Protein AF-X8CMR3-F1 (afdb_monomer)

Radius of gyration: 22.61 Å; Cα contacts (8 Å, |Δi|>4): 128; chains: 1; bounding box: 48×38×59 Å

Mean predicted aligned error: 8.3 Å

pLDDT: mean 88.35, std 11.18, range [37.59, 97.94]

InterPro domains:
  IPR003587 Hint domain N-terminal [SM00306] (1-81)
  IPR006141 Intein N-terminal splicing region [PS50817] (39-61)
  IPR006141 Intein N-terminal splicing region [TIGR01445] (15-61)
  IPR036844 Hint domain superfamily [SSF51294] (4-107)

Nearest PDB structures (foldseek):
  4qfq-assembly1_A  TM=8.799E-01  e=6.010E-05  Nostoc punctiforme PCC 73102
  3ifj-assembly1_A  TM=9.288E-01  e=1.529E-03  Mycobacterium tuberculosis
  2imz-assembly1_B  TM=9.450E-01  e=1.962E-03  Mycobacterium tuberculosis
  4kl6-assembly2_C  TM=5.821E-01  e=1.626E-05  Nostoc punctiforme PCC 73102
  5ol5-assembly4_D  TM=4.435E-01  e=8.208E-04  Synechocystis sp. PCC 6803 substr. Kazusa

Secondary structure (DSSP, 8-state):
--HHHHHHH----EEEEE-TT--EEEEE--------S---EEEE-TTS-EEEE-TT-EEEETTEEEEGGG--TT--B---S-PPPPSS-----HHHHHHHHHHHHH-B--TTS--B---S-HHHHHHS-SPP----

Foldseek 3Di:
DDLVVCVVVVDWDWDWDQDPVRDTDTDTRDDRDDPDDADWDWDADPVRDIDIDHQQDWFQFPVGTDGNVPDDPVGDTDDDPDDDDDPDDDDDDPLVVLVVVQCVPAWDDDPPDDTDGDDPDVVNVVSNVDDDDDDD

Sequence (136 aa):
MTFGELMRTGERPLVWSLDEQLRMVARPMTNVFPSGRKEVFRLRLASGREAEATGNHPFMTINGWTPLEQLKVGDRLAVPRRVPEPVDTQRVADSEVILLAHMISDGSCVKDKPVGYASADEVYLAEVGISPRTSA

Structure (mmCIF, N/CA/C/O backbone):
data_AF-X8CMR3-F1
#
_entry.id   AF-X8CMR3-F1
#
loop_
_atom_site.group_PDB
_atom_site.id
_atom_site.type_symbol
_atom_site.label_atom_id
_atom_site.label_alt_id
_atom_site.label_comp_id
_atom_site.label_asym_id
_atom_site.label_entity_id
_atom_site.label_seq_id
_atom_site.pdbx_PDB_ins_code
_atom_site.Cartn_x
_atom_site.Cartn_y
_atom_site.Cartn_z
_atom_site.occupancy
_atom_site.B_iso_or_equiv
_atom_site.auth_seq_id
_atom_site.auth_comp_id
_atom_site.auth_asym_id
_atom_site.auth_atom_id
_atom_site.pdbx_PDB_model_num
ATOM 1 N N . MET A 1 1 ? 12.366 -1.797 -0.115 1.00 77.31 1 MET A N 1
ATOM 2 C CA . MET A 1 1 ? 12.166 -0.667 0.805 1.00 77.31 1 MET A CA 1
ATOM 3 C C . MET A 1 1 ? 11.175 -1.060 1.889 1.00 77.31 1 MET A C 1
ATOM 5 O O . MET A 1 1 ? 9.983 -1.152 1.628 1.00 77.31 1 MET A O 1
ATOM 9 N N . THR A 1 2 ? 11.672 -1.349 3.087 1.00 90.56 2 THR A N 1
ATOM 10 C CA . THR A 1 2 ? 10.876 -1.617 4.296 1.00 90.56 2 THR A CA 1
ATOM 11 C C . THR A 1 2 ? 10.952 -0.433 5.263 1.00 90.56 2 THR A C 1
ATOM 13 O O . THR A 1 2 ? 11.859 0.393 5.163 1.00 90.56 2 THR A O 1
ATOM 16 N N . PHE A 1 3 ? 10.061 -0.364 6.260 1.00 90.25 3 PHE A N 1
ATOM 17 C CA . PHE A 1 3 ? 10.207 0.612 7.351 1.00 90.25 3 PHE A CA 1
ATOM 18 C C . PHE A 1 3 ? 11.557 0.480 8.074 1.00 90.25 3 PHE A C 1
ATOM 20 O O . PHE A 1 3 ? 12.151 1.489 8.445 1.00 90.25 3 PHE A O 1
ATOM 27 N N . GLY A 1 4 ? 12.072 -0.746 8.234 1.00 91.44 4 GLY A N 1
ATOM 28 C CA . GLY A 1 4 ? 13.392 -0.997 8.823 1.00 91.44 4 GLY A CA 1
ATOM 29 C C . GLY A 1 4 ? 14.531 -0.375 8.015 1.00 91.44 4 GLY A C 1
ATOM 30 O O . GLY A 1 4 ? 15.425 0.251 8.580 1.00 91.44 4 GLY A O 1
ATOM 31 N N . GLU A 1 5 ? 14.468 -0.488 6.688 1.00 93.88 5 GLU A N 1
ATOM 32 C CA . GLU A 1 5 ? 15.430 0.153 5.787 1.00 93.88 5 GLU A CA 1
ATOM 33 C C . GLU A 1 5 ? 15.343 1.679 5.874 1.00 93.88 5 GLU A C 1
ATOM 35 O O . GLU A 1 5 ? 16.372 2.318 6.061 1.00 93.88 5 GLU A O 1
ATOM 40 N N . LEU A 1 6 ? 14.134 2.250 5.849 1.00 94.88 6 LEU A N 1
ATOM 41 C CA . LEU A 1 6 ? 13.907 3.698 5.949 1.00 94.88 6 LEU A CA 1
ATOM 42 C C . LEU A 1 6 ? 14.422 4.305 7.265 1.00 94.88 6 LEU A C 1
ATOM 44 O O . LEU A 1 6 ? 14.954 5.416 7.276 1.00 94.88 6 LEU A O 1
ATOM 48 N N . MET A 1 7 ? 14.289 3.583 8.382 1.00 93.38 7 MET A N 1
ATOM 49 C CA . MET A 1 7 ? 14.868 4.002 9.665 1.00 93.38 7 MET A CA 1
ATOM 50 C C . MET A 1 7 ? 16.398 3.968 9.638 1.00 93.38 7 MET A C 1
ATOM 52 O O . MET A 1 7 ? 17.034 4.851 10.206 1.00 93.38 7 MET A O 1
ATOM 56 N N . ARG A 1 8 ? 16.987 2.965 8.976 1.00 94.62 8 ARG A N 1
ATOM 57 C CA . ARG A 1 8 ? 18.443 2.794 8.891 1.00 94.62 8 ARG A CA 1
ATOM 58 C C . ARG A 1 8 ? 19.096 3.806 7.951 1.00 94.62 8 ARG A C 1
ATOM 60 O O . ARG A 1 8 ? 20.179 4.288 8.259 1.00 94.62 8 ARG A O 1
ATOM 67 N N . THR A 1 9 ? 18.485 4.089 6.801 1.00 95.19 9 THR A N 1
ATOM 68 C CA . THR A 1 9 ? 19.056 5.000 5.795 1.00 95.19 9 THR A CA 1
ATOM 69 C C . THR A 1 9 ? 18.693 6.456 6.047 1.00 95.19 9 THR A C 1
ATOM 71 O O . THR A 1 9 ? 19.391 7.347 5.576 1.00 95.19 9 THR A O 1
ATOM 74 N N . GLY A 1 10 ? 17.609 6.715 6.784 1.00 92.75 10 GLY A N 1
ATOM 75 C CA . GLY A 1 10 ? 17.090 8.067 6.967 1.00 92.75 10 GLY A CA 1
ATOM 76 C C . GLY A 1 10 ? 16.356 8.610 5.739 1.00 92.75 10 GLY A C 1
ATOM 77 O O . GLY A 1 10 ? 15.941 9.766 5.753 1.00 92.75 10 GLY A O 1
ATOM 78 N N . GLU A 1 11 ? 16.149 7.795 4.702 1.00 93.62 11 GLU A N 1
ATOM 79 C CA . GLU A 1 11 ? 15.415 8.197 3.504 1.00 93.62 11 GLU A CA 1
ATOM 80 C C . GLU A 1 11 ? 13.979 8.632 3.831 1.00 93.62 11 GLU A C 1
ATOM 82 O O . GLU A 1 11 ? 13.326 8.130 4.757 1.00 93.62 11 GLU A O 1
ATOM 87 N N . ARG A 1 12 ? 13.489 9.606 3.062 1.00 93.06 12 ARG A N 1
ATOM 88 C CA . ARG A 1 12 ? 12.153 10.201 3.191 1.00 93.06 12 ARG A CA 1
ATOM 89 C C . ARG A 1 12 ? 11.475 10.284 1.815 1.00 93.06 12 ARG A C 1
ATOM 91 O O . ARG A 1 12 ? 11.300 11.385 1.297 1.00 93.06 12 ARG A O 1
ATOM 98 N N . PRO A 1 13 ? 11.142 9.142 1.183 1.00 93.56 13 PRO A N 1
ATOM 99 C CA . PRO A 1 13 ? 10.481 9.130 -0.118 1.00 93.56 13 PRO A CA 1
ATOM 100 C C . PRO A 1 13 ? 9.134 9.858 -0.116 1.00 93.56 13 PRO A C 1
ATOM 102 O O . PRO A 1 13 ? 8.482 10.035 0.920 1.00 93.56 13 PRO A O 1
ATOM 105 N N . LEU A 1 14 ? 8.693 10.216 -1.322 1.00 94.00 14 LEU A N 1
ATOM 106 C CA . LEU A 1 14 ? 7.302 10.558 -1.573 1.00 94.00 14 LEU A CA 1
ATOM 107 C C . LEU A 1 14 ? 6.433 9.306 -1.432 1.00 94.00 14 LEU A C 1
ATOM 109 O O . LEU A 1 14 ? 6.767 8.235 -1.939 1.00 94.00 14 LEU A O 1
ATOM 113 N N . VAL A 1 15 ? 5.296 9.460 -0.767 1.00 93.44 15 VAL A N 1
ATOM 114 C CA . VAL A 1 15 ? 4.259 8.436 -0.650 1.00 93.44 15 VAL A CA 1
ATOM 115 C C . VAL A 1 15 ? 2.943 8.979 -1.181 1.00 93.44 15 VAL A C 1
ATOM 117 O O . VAL A 1 15 ? 2.656 10.174 -1.077 1.00 93.44 15 VAL A O 1
ATOM 120 N N . TRP A 1 16 ? 2.123 8.094 -1.737 1.00 94.56 16 TRP A N 1
ATOM 121 C CA . TRP A 1 16 ? 0.749 8.439 -2.073 1.00 94.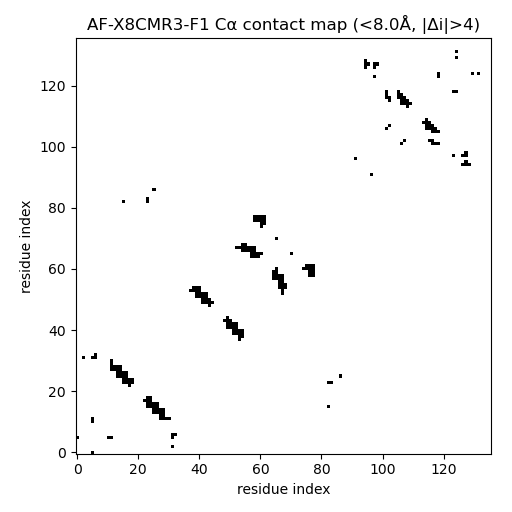56 16 TRP A CA 1
ATOM 122 C C . TRP A 1 16 ? -0.105 8.504 -0.809 1.00 94.56 16 TRP A C 1
ATOM 124 O O . TRP A 1 16 ? -0.144 7.555 -0.028 1.00 94.56 16 TRP A O 1
ATOM 134 N N . SER A 1 17 ? -0.799 9.624 -0.633 1.00 93.50 17 SER A N 1
ATOM 135 C CA . SER A 1 17 ? -1.737 9.888 0.456 1.00 93.50 17 SER A CA 1
ATOM 136 C C . SER A 1 17 ? -3.091 10.336 -0.101 1.00 93.50 17 SER A C 1
ATOM 138 O O . SER A 1 17 ? -3.221 10.597 -1.298 1.00 93.50 17 SER A O 1
ATOM 140 N N . LEU A 1 18 ? -4.093 10.439 0.768 1.00 92.38 18 LEU A N 1
ATOM 141 C CA . LEU A 1 18 ? -5.389 11.039 0.463 1.00 92.38 18 LEU A CA 1
ATOM 142 C C . LEU A 1 18 ? -5.471 12.429 1.101 1.00 92.38 18 LEU A C 1
ATOM 144 O O . LEU A 1 18 ? -5.123 12.591 2.271 1.00 92.38 18 LEU A O 1
ATOM 148 N N . ASP A 1 19 ? -5.916 13.427 0.337 1.00 92.56 19 ASP A N 1
ATOM 149 C CA . ASP A 1 19 ? -6.296 14.727 0.896 1.00 92.56 19 ASP A CA 1
ATOM 150 C C . ASP A 1 19 ? -7.704 14.696 1.523 1.00 92.56 19 ASP A C 1
ATOM 152 O O . ASP A 1 19 ? -8.389 13.670 1.527 1.00 92.56 19 ASP A O 1
ATOM 156 N N . GLU A 1 20 ? -8.151 15.830 2.065 1.00 91.06 20 GLU A N 1
ATOM 157 C CA . GLU A 1 20 ? -9.466 15.974 2.711 1.00 91.06 20 GLU A CA 1
ATOM 158 C C . GLU A 1 20 ? -10.645 15.716 1.758 1.00 91.06 20 GLU A C 1
ATOM 160 O O . GLU A 1 20 ? -11.747 15.400 2.202 1.00 91.06 20 GLU A O 1
ATOM 165 N N . GLN A 1 21 ? -10.420 15.820 0.447 1.00 91.75 21 GLN A N 1
ATOM 166 C CA . GLN A 1 21 ? -11.400 15.535 -0.599 1.00 91.75 21 GLN A CA 1
ATOM 167 C C . GLN A 1 21 ? -11.245 14.112 -1.164 1.00 91.75 21 GLN A C 1
ATOM 169 O O . GLN A 1 21 ? -11.839 13.790 -2.193 1.00 91.75 21 GLN A O 1
ATOM 174 N N . LEU A 1 22 ? -10.464 13.252 -0.497 1.00 89.88 22 LEU A N 1
ATOM 175 C CA . LEU A 1 22 ? -10.170 11.868 -0.884 1.00 89.88 22 LEU A CA 1
ATOM 176 C C . LEU A 1 22 ? -9.473 11.740 -2.248 1.00 89.88 22 LEU A C 1
ATOM 178 O O . LEU A 1 22 ? -9.607 10.723 -2.935 1.00 89.88 22 LEU A O 1
ATOM 182 N N . ARG A 1 23 ? -8.704 12.755 -2.651 1.00 91.25 23 ARG A N 1
ATOM 183 C CA . ARG A 1 23 ? -7.885 12.721 -3.868 1.00 91.25 23 ARG A CA 1
ATOM 184 C C . ARG A 1 23 ? -6.496 12.183 -3.551 1.00 91.25 23 ARG A C 1
ATOM 186 O O . ARG A 1 23 ? -5.903 12.526 -2.531 1.00 91.25 23 ARG A O 1
ATOM 193 N N . MET A 1 24 ? -5.965 11.365 -4.458 1.00 93.38 24 MET A N 1
ATOM 194 C CA . MET A 1 24 ? -4.597 10.853 -4.370 1.00 93.38 24 MET A CA 1
ATOM 195 C C . MET A 1 24 ? -3.600 11.992 -4.588 1.00 93.38 24 MET A C 1
ATOM 197 O O . MET A 1 24 ? -3.605 12.625 -5.642 1.00 93.38 24 MET A O 1
ATOM 201 N N . VAL A 1 25 ? -2.734 12.232 -3.607 1.00 94.38 25 VAL A N 1
ATOM 202 C CA . VAL A 1 25 ? -1.696 13.268 -3.647 1.00 94.38 25 VAL A CA 1
ATOM 203 C C . VAL A 1 25 ? -0.369 12.704 -3.157 1.00 94.38 25 VAL A C 1
ATOM 205 O O . VAL A 1 25 ? -0.327 11.954 -2.181 1.00 94.38 25 VAL A O 1
ATOM 208 N N . ALA A 1 26 ? 0.727 13.059 -3.820 1.00 95.25 26 ALA A N 1
ATOM 209 C CA . ALA A 1 26 ? 2.056 12.693 -3.355 1.00 95.25 26 ALA A CA 1
ATOM 210 C C . ALA A 1 26 ? 2.473 13.622 -2.210 1.00 95.25 26 ALA A C 1
ATOM 212 O O . ALA A 1 26 ? 2.340 14.845 -2.302 1.00 95.25 26 ALA A O 1
ATOM 213 N N . ARG A 1 27 ? 2.971 13.050 -1.113 1.00 94.94 27 ARG A N 1
ATOM 214 C CA . ARG A 1 27 ? 3.469 13.801 0.044 1.00 94.94 27 ARG A CA 1
ATOM 215 C C . ARG A 1 27 ? 4.809 13.234 0.504 1.00 94.94 27 ARG A C 1
ATOM 217 O O . ARG A 1 27 ? 4.973 12.015 0.488 1.00 94.94 27 ARG A O 1
ATOM 224 N N . PRO A 1 28 ? 5.759 14.081 0.933 1.00 93.75 28 PRO A N 1
ATOM 225 C CA . PRO A 1 28 ? 6.986 13.594 1.541 1.00 93.75 28 PRO A CA 1
ATOM 226 C C . PRO A 1 28 ? 6.658 12.909 2.863 1.00 93.75 28 PRO A C 1
ATOM 228 O O . PRO A 1 28 ? 5.906 13.436 3.687 1.00 93.75 28 PRO A O 1
ATOM 231 N N . MET A 1 29 ? 7.236 11.733 3.074 1.00 94.44 29 MET A N 1
ATOM 232 C CA . MET A 1 29 ? 7.191 11.089 4.375 1.00 94.44 29 MET A CA 1
ATOM 233 C C . MET A 1 29 ? 7.952 11.951 5.386 1.00 94.44 29 MET A C 1
ATOM 235 O O . MET A 1 29 ? 9.116 12.281 5.180 1.00 94.44 29 MET A O 1
ATOM 239 N N . THR A 1 30 ? 7.306 12.324 6.487 1.00 94.12 30 THR A N 1
ATOM 240 C CA . THR A 1 30 ? 7.897 13.245 7.469 1.00 94.12 30 THR A CA 1
ATOM 241 C C . THR A 1 30 ? 8.740 12.517 8.508 1.00 94.12 30 THR A C 1
ATOM 243 O O . THR A 1 30 ? 9.821 12.982 8.868 1.00 94.12 30 THR A O 1
ATOM 246 N N . ASN A 1 31 ? 8.278 11.359 8.982 1.00 92.00 31 ASN A N 1
ATOM 247 C CA . ASN A 1 31 ? 8.952 10.622 10.041 1.00 92.00 31 ASN A CA 1
ATOM 248 C C . ASN A 1 31 ? 8.778 9.106 9.905 1.00 92.00 31 ASN A C 1
ATOM 250 O O . ASN A 1 31 ? 7.750 8.633 9.425 1.00 92.00 31 ASN A O 1
ATOM 254 N N . VAL A 1 32 ? 9.773 8.358 10.384 1.00 93.00 32 VAL A N 1
ATOM 255 C CA . VAL A 1 32 ? 9.722 6.898 10.536 1.00 93.00 32 VAL A CA 1
ATOM 256 C C . VAL A 1 32 ? 10.351 6.549 11.868 1.00 93.00 32 VAL A C 1
ATOM 258 O O . VAL A 1 32 ? 11.486 6.935 12.137 1.00 93.00 32 VAL A O 1
ATOM 261 N N . PHE A 1 33 ? 9.609 5.836 12.704 1.00 92.88 33 PHE A N 1
ATOM 262 C CA . PHE A 1 33 ? 10.020 5.537 14.066 1.00 92.88 33 PHE A CA 1
ATOM 263 C C . PHE A 1 33 ? 9.493 4.170 14.505 1.00 92.88 33 PHE A C 1
ATOM 265 O O . PHE A 1 33 ? 8.430 3.735 14.048 1.00 92.88 33 PHE A O 1
ATOM 272 N N . PRO A 1 34 ? 10.209 3.481 15.407 1.00 91.25 34 PRO A N 1
ATOM 273 C CA . PRO A 1 34 ? 9.730 2.232 15.967 1.00 91.25 34 PRO A CA 1
ATOM 274 C C . PRO A 1 34 ? 8.539 2.495 16.890 1.00 91.25 34 PRO A C 1
ATOM 276 O O . PRO A 1 34 ? 8.529 3.444 17.670 1.00 91.25 34 PRO A O 1
ATOM 279 N N . SER A 1 35 ? 7.548 1.607 16.847 1.00 89.81 35 SER A N 1
ATOM 280 C CA . SER A 1 35 ? 6.398 1.644 17.758 1.00 89.81 35 SER A CA 1
ATOM 281 C C . SER A 1 35 ? 6.499 0.620 18.899 1.00 89.81 35 SER A C 1
ATOM 283 O O . SER A 1 35 ? 5.562 0.500 19.690 1.00 89.81 35 SER A O 1
ATOM 285 N N . GLY A 1 36 ? 7.635 -0.083 19.002 1.00 91.69 36 GLY A N 1
ATOM 286 C CA . GLY A 1 36 ? 7.889 -1.155 19.967 1.00 91.69 36 GLY A CA 1
ATOM 287 C C . GLY A 1 36 ? 7.360 -2.520 19.512 1.00 91.69 36 GLY A C 1
ATOM 288 O O . GLY A 1 36 ? 6.937 -2.695 18.371 1.00 91.69 36 GLY A O 1
ATOM 289 N N . ARG A 1 37 ? 7.389 -3.505 20.417 1.00 93.88 37 ARG A N 1
ATOM 290 C CA . ARG A 1 37 ? 6.772 -4.820 20.196 1.00 93.88 37 ARG A CA 1
ATOM 291 C C . ARG A 1 37 ? 5.304 -4.747 20.607 1.00 93.88 37 ARG A C 1
ATOM 293 O O . ARG A 1 37 ? 5.009 -4.440 21.758 1.00 93.88 37 ARG A O 1
ATOM 300 N N . LYS A 1 38 ? 4.400 -5.025 19.671 1.00 94.06 38 LYS A N 1
ATOM 301 C CA . LYS A 1 38 ? 2.947 -4.981 19.868 1.00 94.06 38 LYS A CA 1
ATOM 302 C C . LYS A 1 38 ? 2.299 -6.198 19.225 1.00 94.06 38 LYS A C 1
ATOM 304 O O . LYS A 1 38 ? 2.882 -6.800 18.325 1.00 94.06 38 LYS A O 1
ATOM 309 N N . GLU A 1 39 ? 1.111 -6.551 19.698 1.00 96.25 39 GLU A N 1
ATOM 310 C CA . GLU A 1 39 ? 0.261 -7.514 19.004 1.00 96.25 39 GLU A CA 1
ATOM 311 C C . GLU A 1 39 ? -0.158 -6.941 17.646 1.00 96.25 39 GLU A C 1
ATOM 313 O O . GLU A 1 39 ? -0.510 -5.761 17.535 1.00 96.25 39 GLU A O 1
ATOM 318 N N . VAL A 1 40 ? -0.071 -7.774 16.613 1.00 97.06 40 VAL A N 1
ATOM 319 C CA . VAL A 1 40 ? -0.420 -7.424 15.239 1.00 97.06 40 VAL A CA 1
ATOM 320 C C . VAL A 1 40 ? -1.472 -8.388 14.727 1.00 97.06 40 VAL A C 1
ATOM 322 O O . VAL A 1 40 ? -1.429 -9.586 15.001 1.00 97.06 40 VAL A O 1
ATOM 325 N N . PHE A 1 41 ? -2.406 -7.850 13.959 1.00 97.00 41 PHE A N 1
ATOM 326 C CA . PHE A 1 41 ? -3.487 -8.592 13.341 1.00 97.00 41 PHE A CA 1
ATOM 327 C C . PHE A 1 41 ? -3.310 -8.547 11.832 1.00 97.00 41 PHE A C 1
ATOM 329 O O . PHE A 1 41 ? -2.925 -7.518 11.268 1.00 97.00 41 PHE A O 1
ATOM 336 N N . ARG A 1 42 ? -3.619 -9.664 11.174 1.00 97.31 42 ARG A N 1
ATOM 337 C CA . ARG A 1 42 ? -3.670 -9.736 9.718 1.00 97.31 42 ARG A CA 1
ATOM 338 C C . ARG A 1 42 ? -5.089 -9.462 9.243 1.00 97.31 42 ARG A C 1
ATOM 340 O O . ARG A 1 42 ? -6.002 -10.248 9.485 1.00 97.31 42 ARG A O 1
ATOM 347 N N . LEU A 1 43 ? -5.250 -8.362 8.525 1.00 96.88 43 LEU A N 1
ATOM 348 C CA . LEU A 1 43 ? -6.460 -8.012 7.800 1.00 96.88 43 LEU A CA 1
ATOM 349 C C . LEU A 1 43 ? -6.383 -8.597 6.389 1.00 96.88 43 LEU A C 1
ATOM 351 O O . LEU A 1 43 ? -5.429 -8.320 5.663 1.00 96.88 43 LEU A O 1
ATOM 355 N N . ARG A 1 44 ? -7.412 -9.339 5.970 1.00 97.50 44 ARG A N 1
ATOM 356 C CA . ARG A 1 44 ? -7.543 -9.860 4.604 1.00 97.50 44 ARG A CA 1
ATOM 357 C C . ARG A 1 44 ? -8.801 -9.318 3.942 1.00 97.50 44 ARG A C 1
ATOM 359 O O . ARG A 1 44 ? -9.906 -9.490 4.449 1.00 97.50 44 ARG A O 1
ATOM 366 N N . LEU A 1 45 ? -8.630 -8.678 2.792 1.00 96.19 45 LEU A N 1
ATOM 367 C CA . LEU A 1 45 ? -9.728 -8.165 1.980 1.00 96.19 45 LEU A CA 1
ATOM 368 C C . LEU A 1 45 ? -10.253 -9.244 1.032 1.00 96.19 45 LEU A C 1
ATOM 370 O O . LEU A 1 45 ? -9.504 -10.108 0.579 1.00 96.19 45 LEU A O 1
ATOM 374 N N . ALA A 1 46 ? -11.524 -9.129 0.636 1.00 96.00 46 ALA A N 1
ATOM 375 C CA . ALA A 1 46 ? -12.133 -10.016 -0.360 1.00 96.00 46 ALA A CA 1
ATOM 376 C C . ALA A 1 46 ? -11.386 -10.016 -1.711 1.00 96.00 46 ALA A C 1
ATOM 378 O O . ALA A 1 46 ? -11.446 -10.991 -2.449 1.00 96.00 46 ALA A O 1
ATOM 379 N N . SER A 1 47 ? -10.637 -8.949 -2.021 1.00 93.88 47 SER A N 1
ATOM 380 C CA . SER A 1 47 ? -9.775 -8.881 -3.209 1.00 93.88 47 SER A CA 1
ATOM 381 C C . SER A 1 47 ? -8.475 -9.690 -3.089 1.00 93.88 47 SER A C 1
ATOM 383 O O . SER A 1 47 ? -7.631 -9.588 -3.971 1.00 93.88 47 SER A O 1
ATOM 385 N N . GLY A 1 48 ? -8.240 -10.379 -1.968 1.00 95.12 48 GLY A N 1
ATOM 386 C CA . GLY A 1 48 ? -6.993 -11.089 -1.668 1.00 95.12 48 GLY A CA 1
ATOM 387 C C . GLY A 1 48 ? -5.844 -10.206 -1.169 1.00 95.12 48 GLY A C 1
ATOM 388 O O . GLY A 1 48 ? -4.779 -10.730 -0.870 1.00 95.12 48 GLY A O 1
ATOM 389 N N . ARG A 1 49 ? -6.043 -8.885 -1.052 1.00 94.62 49 ARG A N 1
ATOM 390 C CA . ARG A 1 49 ? -5.047 -7.973 -0.465 1.00 94.62 49 ARG A CA 1
ATOM 391 C C . ARG A 1 49 ? -4.979 -8.181 1.043 1.00 94.62 49 ARG A C 1
ATOM 393 O O . ARG A 1 49 ? -6.016 -8.378 1.679 1.00 94.62 49 ARG A O 1
ATOM 400 N N . GLU A 1 50 ? -3.782 -8.065 1.597 1.00 96.62 50 GLU A N 1
ATOM 401 C CA . GLU A 1 50 ? -3.528 -8.252 3.023 1.00 96.62 50 GLU A CA 1
ATOM 402 C C . GLU A 1 50 ? -2.741 -7.074 3.596 1.00 96.62 50 GLU A C 1
ATOM 404 O O . GLU A 1 50 ? -1.940 -6.448 2.899 1.00 96.62 50 GLU A O 1
ATOM 409 N N . ALA A 1 51 ? -2.992 -6.771 4.866 1.00 95.62 51 ALA A N 1
ATOM 410 C CA . ALA A 1 51 ? -2.234 -5.802 5.642 1.00 95.62 51 ALA A CA 1
ATOM 411 C C . ALA A 1 51 ? -2.056 -6.319 7.073 1.00 95.62 51 ALA A C 1
ATOM 413 O O . ALA A 1 51 ? -2.965 -6.934 7.633 1.00 95.62 51 ALA A O 1
ATOM 414 N N . GLU A 1 52 ? -0.897 -6.052 7.669 1.00 96.12 52 GLU A N 1
ATOM 415 C CA . GLU A 1 52 ? -0.617 -6.359 9.072 1.00 96.12 52 GLU A CA 1
ATOM 416 C C . GLU A 1 52 ? -0.469 -5.053 9.851 1.00 96.12 52 GLU A C 1
ATOM 418 O O . GLU A 1 52 ? 0.304 -4.176 9.462 1.00 96.12 52 GLU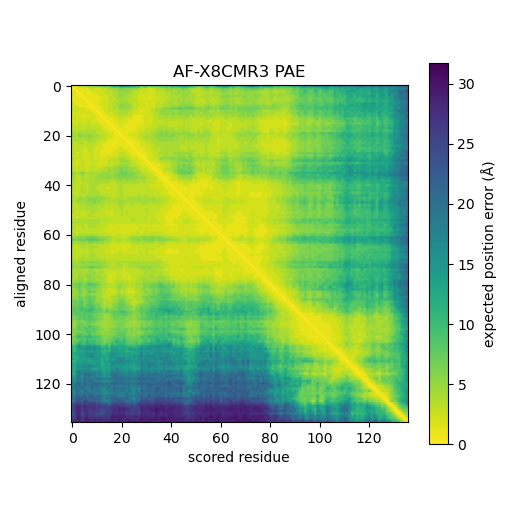 A O 1
ATOM 423 N N . ALA A 1 53 ? -1.237 -4.903 10.930 1.00 96.25 53 ALA A N 1
ATOM 424 C CA . ALA A 1 53 ? -1.219 -3.703 11.760 1.00 96.25 53 ALA A CA 1
ATOM 425 C C . ALA A 1 53 ? -1.682 -3.996 13.195 1.00 96.25 53 ALA A C 1
ATOM 427 O O . ALA A 1 53 ? -2.243 -5.051 13.488 1.00 96.25 53 ALA A O 1
ATOM 428 N N . THR A 1 54 ? -1.432 -3.059 14.108 1.00 96.94 54 THR A N 1
ATOM 429 C CA . THR A 1 54 ? -1.918 -3.133 15.494 1.00 96.94 54 THR A CA 1
ATOM 430 C C . THR A 1 54 ? -3.422 -2.853 15.560 1.00 96.94 54 THR A C 1
ATOM 432 O O . THR A 1 54 ? -3.960 -2.161 14.697 1.00 96.94 54 THR A O 1
ATOM 435 N N . GLY A 1 55 ? -4.108 -3.345 16.599 1.00 97.19 55 GLY A N 1
ATOM 436 C CA . GLY A 1 55 ? -5.567 -3.186 16.751 1.00 97.19 55 GLY A CA 1
ATOM 437 C C . GLY A 1 55 ? -6.045 -1.728 16.711 1.00 97.19 55 GLY A C 1
ATOM 438 O O . GLY A 1 55 ? -7.025 -1.397 16.050 1.00 97.19 55 GLY A O 1
ATOM 439 N N . ASN A 1 56 ? -5.279 -0.818 17.304 1.00 96.88 56 ASN A N 1
ATOM 440 C CA . ASN A 1 56 ? -5.587 0.610 17.307 1.00 96.88 56 ASN A CA 1
ATOM 441 C C . ASN A 1 56 ? -5.233 1.349 15.998 1.00 96.88 56 ASN A C 1
ATOM 443 O O . ASN A 1 56 ? -5.423 2.564 15.924 1.00 96.88 56 ASN A O 1
ATOM 447 N N . HIS A 1 57 ? -4.669 0.672 14.990 1.00 97.00 57 HIS A N 1
ATOM 448 C CA . HIS A 1 57 ? -4.266 1.322 13.745 1.00 97.00 57 HIS A CA 1
ATOM 449 C C . HIS A 1 57 ? -5.504 1.718 12.927 1.00 97.00 57 HIS A C 1
ATOM 451 O O . HIS A 1 57 ? -6.330 0.849 12.631 1.00 97.00 57 HIS A O 1
ATOM 457 N N . PRO A 1 58 ? -5.664 3.001 12.559 1.00 96.94 58 PRO A N 1
ATOM 458 C CA . PRO A 1 58 ? -6.845 3.457 11.847 1.00 96.94 58 PRO A CA 1
ATOM 459 C C . PRO A 1 58 ? -6.776 3.083 10.364 1.00 96.94 58 PRO A C 1
ATOM 461 O O . PRO A 1 58 ? -5.786 3.339 9.683 1.00 96.94 58 PRO A O 1
ATOM 464 N N . PHE A 1 59 ? -7.875 2.547 9.848 1.00 97.12 59 PHE A N 1
ATOM 465 C CA . PHE A 1 59 ? -8.111 2.348 8.423 1.00 97.12 59 PHE A CA 1
ATOM 466 C C . PHE A 1 59 ? -9.235 3.271 7.961 1.00 97.12 59 PHE A C 1
ATOM 468 O O . PHE A 1 59 ? -10.211 3.488 8.677 1.00 97.12 59 PHE A O 1
ATOM 475 N N . MET A 1 60 ? -9.112 3.826 6.758 1.00 95.81 60 MET A N 1
ATOM 476 C CA . MET A 1 60 ? -10.168 4.654 6.182 1.00 95.81 60 MET A CA 1
ATOM 477 C C . MET A 1 60 ? -11.315 3.762 5.689 1.00 95.81 60 MET A C 1
ATOM 479 O O . MET A 1 60 ? -11.100 2.838 4.902 1.00 95.81 60 MET A O 1
ATOM 483 N N . THR A 1 61 ? -12.538 4.056 6.123 1.00 94.44 61 THR A N 1
ATOM 484 C CA . THR A 1 61 ? -13.790 3.431 5.669 1.00 94.44 61 THR A CA 1
ATOM 485 C C . THR A 1 6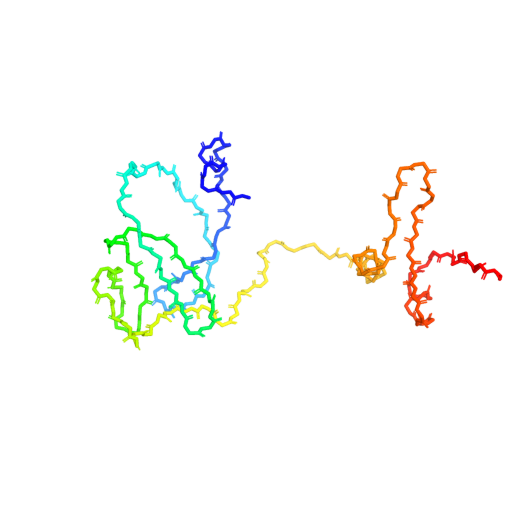1 ? -14.687 4.479 5.005 1.00 94.44 61 THR A C 1
ATOM 487 O O . THR A 1 61 ? -14.350 5.661 4.961 1.00 94.44 61 THR A O 1
ATOM 490 N N . ILE A 1 62 ? -15.866 4.078 4.517 1.00 90.44 62 ILE A N 1
ATOM 491 C CA . ILE A 1 62 ? -16.870 5.040 4.025 1.00 90.44 62 ILE A CA 1
ATOM 492 C C . ILE A 1 62 ? -17.403 5.972 5.128 1.00 90.44 62 ILE A C 1
ATOM 494 O O . ILE A 1 62 ? -17.842 7.078 4.832 1.00 90.44 62 ILE A O 1
ATOM 498 N N . ASN A 1 63 ? -17.321 5.547 6.392 1.00 91.25 63 ASN A N 1
ATOM 499 C CA . ASN A 1 63 ? -17.767 6.315 7.556 1.00 91.25 63 ASN A CA 1
ATOM 500 C C . ASN A 1 63 ? -16.609 7.076 8.230 1.00 91.25 63 ASN A C 1
ATOM 502 O O . ASN A 1 63 ? -16.768 7.586 9.336 1.00 91.25 63 ASN A O 1
ATOM 506 N N . GLY A 1 64 ? -15.441 7.140 7.581 1.00 93.56 64 GLY A N 1
ATOM 507 C CA . GLY A 1 64 ? -14.232 7.760 8.115 1.00 93.56 64 GLY A CA 1
ATOM 508 C C . GLY A 1 64 ? -13.243 6.755 8.705 1.00 93.56 64 GLY A C 1
ATOM 509 O O . GLY A 1 64 ? -13.294 5.555 8.426 1.00 93.56 64 GLY A O 1
ATOM 510 N N . TRP A 1 65 ? -12.299 7.265 9.493 1.00 96.50 65 TRP A N 1
ATOM 511 C CA . TRP A 1 65 ? -11.236 6.469 10.099 1.00 96.50 65 TRP A CA 1
ATOM 512 C C . TRP A 1 65 ? -11.779 5.557 11.200 1.00 96.50 65 TRP A C 1
ATOM 514 O O . TRP A 1 65 ? -12.400 6.020 12.154 1.00 96.50 65 TRP A O 1
ATOM 524 N N . THR A 1 66 ? -11.509 4.261 11.088 1.00 97.94 66 THR A N 1
ATOM 525 C CA . THR A 1 66 ? -11.944 3.242 12.046 1.00 97.94 66 THR A CA 1
ATOM 526 C C . THR A 1 66 ? -10.745 2.383 12.453 1.00 97.94 66 THR A C 1
ATOM 528 O O . THR A 1 66 ? -10.040 1.885 11.573 1.00 97.94 66 THR A O 1
ATOM 531 N N . PRO A 1 67 ? -10.467 2.213 13.758 1.00 97.94 67 PRO A N 1
ATOM 532 C CA . PRO A 1 67 ? -9.418 1.314 14.233 1.00 97.94 67 PRO A CA 1
ATOM 533 C C . PRO A 1 67 ? -9.641 -0.130 13.782 1.00 97.94 67 PRO A C 1
ATOM 535 O O . PRO A 1 67 ? -10.779 -0.598 13.744 1.00 97.94 67 PRO A O 1
ATOM 538 N N . LEU A 1 68 ? -8.556 -0.850 13.498 1.00 97.81 68 LEU A N 1
ATOM 539 C CA . LEU A 1 68 ? -8.597 -2.245 13.055 1.00 97.81 68 LEU A CA 1
ATOM 540 C C . LEU A 1 68 ? -9.419 -3.150 13.981 1.00 97.81 68 LEU A C 1
ATOM 542 O O . LEU A 1 68 ? -10.207 -3.959 13.506 1.00 97.81 68 LEU A O 1
ATOM 546 N N . GLU A 1 69 ? -9.273 -2.987 15.293 1.00 97.44 69 GLU A N 1
ATOM 547 C CA . GLU A 1 69 ? -9.980 -3.767 16.318 1.00 97.44 69 GLU A CA 1
ATOM 548 C C . GLU A 1 69 ? -11.503 -3.549 16.333 1.00 97.44 69 GLU A C 1
ATOM 550 O O . GLU A 1 69 ? -12.234 -4.345 16.917 1.00 97.44 69 GLU A O 1
ATOM 555 N N . GLN A 1 70 ? -11.991 -2.484 15.691 1.00 97.75 70 GLN A N 1
ATOM 556 C CA . GLN A 1 70 ? -13.419 -2.176 15.577 1.00 97.75 70 GLN A CA 1
ATOM 557 C C . GLN A 1 70 ? -14.018 -2.647 14.248 1.00 97.75 70 GLN A C 1
ATOM 559 O O . GLN A 1 70 ? -15.244 -2.675 14.112 1.00 97.75 70 GLN A O 1
ATOM 564 N N . LEU A 1 71 ? -13.176 -3.022 13.280 1.00 97.31 71 LEU A N 1
ATOM 565 C CA . LEU A 1 71 ? -13.622 -3.541 11.994 1.00 97.31 71 LEU A CA 1
ATOM 566 C C . LEU A 1 71 ? -14.179 -4.958 12.140 1.00 97.31 71 LEU A C 1
ATOM 568 O O . LEU A 1 71 ? -13.667 -5.792 12.888 1.00 97.31 71 LEU A O 1
ATOM 572 N N . LYS A 1 72 ? -15.214 -5.251 11.360 1.00 96.25 72 LYS A N 1
ATOM 573 C CA . LYS A 1 72 ? -15.860 -6.559 11.277 1.00 96.25 72 LYS A CA 1
ATOM 574 C C . LYS A 1 72 ? -15.765 -7.113 9.863 1.00 96.25 72 LYS A C 1
ATOM 576 O O . LYS A 1 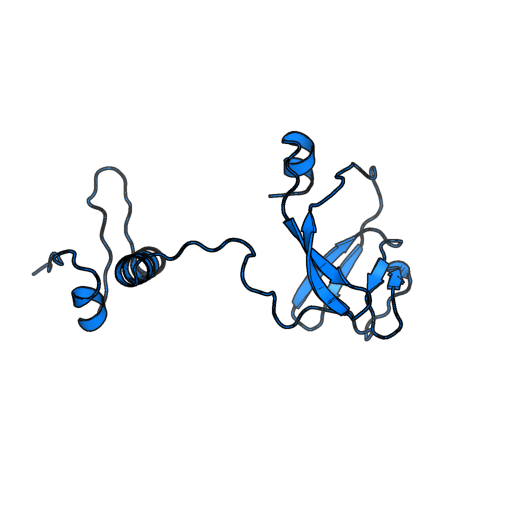72 ? -15.654 -6.388 8.875 1.00 96.25 72 LYS A O 1
ATOM 581 N N . VAL A 1 73 ? -15.845 -8.438 9.752 1.00 96.31 73 VAL A N 1
ATOM 582 C CA . VAL A 1 73 ? -15.963 -9.098 8.447 1.00 96.31 73 VAL A CA 1
ATOM 583 C C . VAL A 1 73 ? -17.214 -8.574 7.741 1.00 96.31 73 VAL A C 1
ATOM 585 O O . VAL A 1 73 ? -18.310 -8.624 8.292 1.00 96.31 73 VAL A O 1
ATOM 588 N N . GLY A 1 74 ? -17.032 -8.077 6.517 1.00 95.56 74 GLY A N 1
ATOM 589 C CA . GLY A 1 74 ? -18.081 -7.421 5.732 1.00 95.56 74 GLY A CA 1
ATOM 590 C C . GLY A 1 74 ? -17.923 -5.902 5.635 1.00 95.56 74 GLY A C 1
ATOM 591 O O . GLY A 1 74 ? -18.466 -5.309 4.699 1.0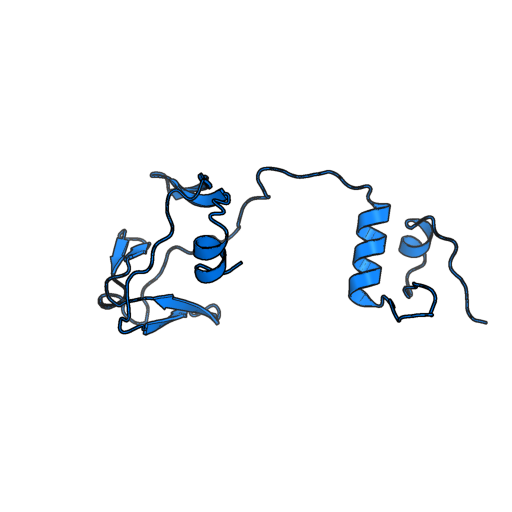0 95.56 74 GLY A O 1
ATOM 592 N N . ASP A 1 75 ? -17.133 -5.283 6.518 1.00 96.62 75 ASP A N 1
ATOM 593 C CA . ASP A 1 75 ? -16.837 -3.854 6.440 1.00 96.62 75 ASP A CA 1
ATOM 594 C C . ASP A 1 75 ? -16.018 -3.514 5.188 1.00 96.62 75 ASP A C 1
ATOM 596 O O . ASP A 1 75 ? -15.215 -4.305 4.679 1.00 96.62 75 ASP A O 1
ATOM 600 N N . ARG A 1 76 ? -16.236 -2.304 4.665 1.00 95.88 76 ARG A N 1
ATOM 601 C CA . ARG A 1 76 ? -15.610 -1.819 3.430 1.00 95.88 76 ARG A CA 1
ATOM 602 C C . ARG A 1 76 ? -14.537 -0.789 3.748 1.00 95.88 76 ARG A C 1
ATOM 604 O O . ARG A 1 76 ? -14.831 0.261 4.315 1.00 95.88 76 ARG A O 1
ATOM 611 N N . LEU A 1 77 ? -13.316 -1.070 3.303 1.00 95.81 77 LEU A N 1
ATOM 612 C CA . LEU A 1 77 ? -12.194 -0.142 3.407 1.00 95.81 77 LEU A CA 1
ATOM 613 C C . LEU A 1 77 ? -12.009 0.668 2.129 1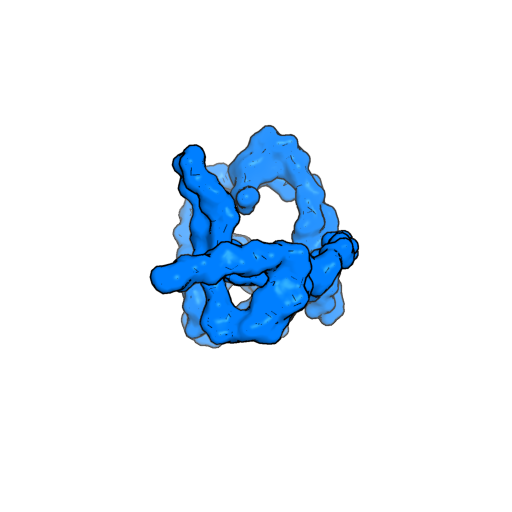.00 95.81 77 LEU A C 1
ATOM 615 O O . LEU A 1 77 ? -12.235 0.177 1.019 1.00 95.81 77 LEU A O 1
ATOM 619 N N . ALA A 1 78 ? -11.551 1.904 2.294 1.00 93.12 78 ALA A N 1
ATOM 620 C CA . ALA A 1 78 ? -11.096 2.740 1.202 1.00 93.12 78 ALA A CA 1
ATOM 621 C C . ALA A 1 78 ? -9.777 2.175 0.661 1.00 93.12 78 ALA A C 1
ATOM 623 O O . ALA A 1 78 ? -8.735 2.225 1.312 1.00 93.12 78 ALA A O 1
ATOM 624 N N . VAL A 1 79 ? -9.835 1.621 -0.548 1.00 92.00 79 VAL A N 1
ATOM 625 C CA . VAL A 1 79 ? -8.668 1.129 -1.283 1.00 92.00 79 VAL A CA 1
ATOM 626 C C . VAL A 1 79 ? -8.633 1.847 -2.628 1.00 92.00 79 VAL A C 1
ATOM 628 O O . VAL A 1 79 ? -9.643 1.828 -3.342 1.00 92.00 79 VAL A O 1
ATOM 631 N N . PRO A 1 80 ? -7.507 2.474 -3.010 1.00 89.31 80 PRO A N 1
ATOM 632 C CA . PRO A 1 80 ? -7.410 3.142 -4.297 1.00 89.31 80 PRO A CA 1
ATOM 633 C C . PRO A 1 80 ? -7.601 2.126 -5.427 1.00 89.31 80 PRO A C 1
ATOM 635 O O . PRO A 1 80 ? -6.942 1.087 -5.483 1.00 89.31 80 PRO A O 1
ATOM 638 N N . ARG A 1 81 ? -8.520 2.427 -6.351 1.00 86.44 81 ARG A N 1
ATOM 639 C CA . ARG A 1 81 ? -8.736 1.606 -7.555 1.00 86.44 81 ARG A CA 1
ATOM 640 C C . ARG A 1 81 ? -7.591 1.759 -8.556 1.00 86.44 81 ARG A C 1
ATOM 642 O O . ARG A 1 81 ? -7.282 0.815 -9.274 1.00 86.44 81 ARG A O 1
ATOM 649 N N . ARG A 1 82 ? -6.992 2.949 -8.608 1.00 88.25 82 ARG A N 1
ATOM 650 C CA . ARG A 1 82 ? -5.802 3.271 -9.395 1.00 88.25 82 ARG A CA 1
ATOM 651 C C . ARG A 1 82 ? -4.867 4.116 -8.548 1.00 88.25 82 ARG A C 1
ATOM 653 O O . ARG A 1 82 ? -5.328 4.983 -7.808 1.00 88.25 82 ARG A O 1
ATOM 660 N N . VAL A 1 83 ? -3.578 3.855 -8.685 1.00 89.50 83 VAL A N 1
ATOM 661 C CA . VAL A 1 83 ? -2.518 4.726 -8.182 1.00 89.50 83 VAL A CA 1
ATOM 662 C C . VAL A 1 83 ? -2.087 5.616 -9.355 1.00 89.50 83 VAL A C 1
ATOM 664 O O . VAL A 1 83 ? -1.984 5.086 -10.464 1.00 89.50 83 VAL A O 1
ATOM 667 N N . PRO A 1 84 ? -1.915 6.937 -9.168 1.00 91.88 84 PRO A N 1
ATOM 668 C CA . PRO A 1 84 ? -1.429 7.808 -10.236 1.00 91.88 84 PRO A CA 1
ATOM 669 C C . PRO A 1 84 ? -0.018 7.424 -10.700 1.00 91.88 84 PRO A C 1
ATOM 671 O O . PRO A 1 84 ? 0.705 6.713 -9.998 1.00 91.88 84 PRO A O 1
ATOM 674 N N . GLU A 1 85 ? 0.374 7.920 -11.873 1.00 90.12 85 GLU A N 1
ATOM 675 C CA . GLU A 1 85 ? 1.757 7.815 -12.348 1.00 90.12 85 GLU A CA 1
ATOM 676 C C . GLU A 1 85 ? 2.727 8.460 -11.345 1.00 90.12 85 GLU A C 1
ATOM 678 O O . GLU A 1 85 ? 2.336 9.413 -10.661 1.00 90.12 85 GLU A O 1
ATOM 683 N N . PRO A 1 86 ? 3.976 7.964 -11.231 1.00 89.00 86 PRO A N 1
ATOM 684 C CA . PRO A 1 86 ? 5.005 8.603 -10.416 1.00 89.00 86 PRO A CA 1
ATOM 685 C C . PRO A 1 86 ? 5.106 10.106 -10.695 1.00 89.00 86 PRO A C 1
ATOM 687 O O . PRO A 1 86 ? 4.929 10.544 -11.827 1.00 89.00 86 PRO A O 1
ATOM 690 N N . VAL A 1 87 ? 5.406 10.892 -9.658 1.00 89.00 87 VAL A N 1
ATOM 691 C CA . VAL A 1 87 ? 5.502 12.360 -9.774 1.00 89.00 87 VAL A CA 1
ATOM 692 C C . VAL A 1 87 ? 6.583 12.765 -10.773 1.00 89.00 87 VAL A C 1
ATOM 694 O O . VAL A 1 87 ? 6.350 13.627 -11.614 1.00 89.00 87 VAL A O 1
ATOM 697 N N . ASP A 1 88 ? 7.730 12.094 -10.702 1.00 88.12 88 ASP A N 1
ATOM 698 C CA . ASP A 1 88 ? 8.857 12.311 -11.594 1.00 88.12 88 ASP A CA 1
ATOM 699 C C . ASP A 1 88 ? 8.971 11.116 -12.541 1.00 88.12 88 ASP A C 1
ATOM 701 O O . ASP A 1 88 ? 9.261 9.992 -12.122 1.00 88.12 88 ASP A O 1
ATOM 705 N N . THR A 1 89 ? 8.717 11.356 -13.826 1.00 88.88 89 THR A N 1
ATOM 706 C CA . THR A 1 89 ? 8.862 10.350 -14.881 1.00 88.88 89 THR A CA 1
ATOM 707 C C . THR A 1 89 ? 9.958 10.766 -15.848 1.00 88.88 89 THR A C 1
ATOM 709 O O . THR A 1 89 ? 10.114 11.940 -16.183 1.00 88.88 89 THR A O 1
ATOM 712 N N . GLN A 1 90 ? 10.722 9.784 -16.319 1.00 88.94 90 GLN A N 1
ATOM 713 C CA . GLN A 1 90 ? 11.672 9.967 -17.405 1.00 88.94 90 GLN A CA 1
ATOM 714 C C . GLN A 1 90 ? 11.121 9.274 -18.647 1.00 88.94 90 GLN A C 1
ATOM 716 O O . GLN A 1 90 ? 10.736 8.106 -18.596 1.00 88.94 90 GLN A O 1
ATOM 721 N N . ARG A 1 91 ? 11.085 9.995 -19.771 1.00 89.44 91 ARG A N 1
ATOM 722 C CA . ARG A 1 91 ? 10.805 9.382 -21.069 1.00 89.44 91 ARG A CA 1
ATOM 723 C C . ARG A 1 91 ? 12.027 8.588 -21.512 1.00 89.44 91 ARG A C 1
ATOM 725 O O . ARG A 1 91 ? 13.139 9.109 -21.519 1.00 89.44 91 ARG A O 1
ATOM 732 N N . VAL A 1 92 ? 11.779 7.347 -21.888 1.00 91.00 92 VAL A N 1
ATOM 733 C CA . VAL A 1 92 ? 12.722 6.455 -22.563 1.00 91.00 92 VAL A CA 1
ATOM 734 C C . VAL A 1 92 ? 12.218 6.223 -23.982 1.00 91.00 92 VAL A C 1
ATOM 736 O O . VAL A 1 92 ? 11.026 6.419 -24.242 1.00 91.00 92 VAL A O 1
ATOM 739 N N . ALA A 1 93 ? 13.111 5.880 -24.908 1.00 92.69 93 ALA A N 1
ATOM 740 C CA . ALA A 1 93 ? 12.697 5.603 -26.280 1.00 92.69 93 ALA A CA 1
ATOM 741 C C . ALA A 1 93 ? 11.860 4.314 -26.332 1.00 92.69 93 ALA A C 1
ATOM 743 O O . ALA A 1 93 ? 12.126 3.373 -25.584 1.00 92.69 93 ALA A O 1
ATOM 744 N N . ASP A 1 94 ? 10.879 4.242 -27.235 1.00 88.75 94 ASP A N 1
ATOM 745 C CA . ASP A 1 94 ? 9.996 3.071 -27.344 1.00 88.75 94 ASP A CA 1
ATOM 746 C C . ASP A 1 94 ? 10.796 1.777 -27.577 1.00 88.75 94 ASP A C 1
ATOM 748 O O . ASP A 1 94 ? 10.517 0.755 -26.954 1.00 88.75 94 ASP A O 1
ATOM 752 N N . SER A 1 95 ? 11.865 1.838 -28.378 1.00 88.25 95 SER A N 1
ATOM 753 C CA . SER A 1 95 ? 12.760 0.702 -28.630 1.00 88.25 95 SER A CA 1
ATOM 754 C C . SER A 1 95 ? 13.462 0.182 -27.370 1.00 88.25 95 SER A C 1
ATOM 756 O O . SER A 1 95 ? 13.677 -1.023 -27.241 1.00 88.25 95 SER A O 1
ATOM 758 N N . GLU A 1 96 ? 13.787 1.055 -26.412 1.00 89.31 96 GLU A N 1
ATOM 759 C CA . GLU A 1 96 ? 14.358 0.648 -25.124 1.00 89.31 96 GLU A CA 1
ATOM 760 C C . GLU A 1 96 ? 13.309 -0.057 -24.258 1.00 89.31 96 GLU A C 1
ATOM 762 O O . GLU A 1 96 ? 13.611 -1.067 -23.622 1.00 89.31 96 GLU A O 1
ATOM 767 N N . VAL A 1 97 ? 12.064 0.432 -24.265 1.00 90.50 97 VAL A N 1
ATOM 768 C CA . VAL A 1 97 ? 10.946 -0.204 -23.549 1.00 90.50 97 VAL A CA 1
ATOM 769 C C . VAL A 1 97 ? 10.659 -1.590 -24.120 1.00 90.50 97 VAL A C 1
ATOM 771 O O . VAL A 1 97 ? 10.524 -2.547 -23.356 1.00 90.50 97 VAL A O 1
ATOM 774 N N . ILE A 1 98 ? 10.608 -1.710 -25.449 1.00 87.38 98 ILE A N 1
ATOM 775 C CA . ILE A 1 98 ? 10.358 -2.974 -26.151 1.00 87.38 98 ILE A CA 1
ATOM 776 C C . ILE A 1 98 ? 11.480 -3.975 -25.857 1.00 87.38 98 ILE A C 1
ATOM 778 O O . ILE A 1 98 ? 11.206 -5.115 -25.476 1.00 87.38 98 ILE A O 1
ATOM 782 N N . LEU A 1 99 ? 12.745 -3.548 -25.936 1.00 86.81 99 LEU A N 1
ATOM 783 C CA . LEU A 1 99 ? 13.882 -4.396 -25.575 1.00 86.81 99 LEU A CA 1
ATOM 784 C C . LEU A 1 99 ? 13.783 -4.887 -24.125 1.00 86.81 99 LEU A C 1
ATOM 786 O O . LEU A 1 99 ? 13.954 -6.077 -23.869 1.00 86.81 99 LEU A O 1
ATOM 790 N N . LEU A 1 100 ? 13.496 -4.001 -23.166 1.00 89.81 100 LEU A N 1
ATOM 791 C CA . LEU A 1 100 ? 13.355 -4.382 -21.758 1.00 89.81 100 LEU A CA 1
ATOM 792 C C . LEU A 1 100 ? 12.204 -5.369 -21.541 1.00 89.81 100 LEU A C 1
ATOM 794 O O . LEU A 1 100 ? 12.363 -6.318 -20.773 1.00 89.81 100 LEU A O 1
ATOM 798 N N . ALA A 1 101 ? 11.077 -5.187 -22.232 1.00 89.69 101 ALA A N 1
ATOM 799 C CA . ALA A 1 101 ? 9.955 -6.116 -22.173 1.00 89.69 101 ALA A CA 1
ATOM 800 C C . ALA A 1 101 ? 10.366 -7.519 -22.648 1.00 89.69 101 ALA A C 1
ATOM 802 O O . ALA A 1 101 ? 10.104 -8.503 -21.951 1.00 89.69 101 ALA A O 1
ATOM 803 N N . HIS A 1 102 ? 11.094 -7.613 -23.764 1.00 87.06 102 HIS A N 1
ATOM 804 C CA . HIS A 1 102 ? 11.646 -8.886 -24.226 1.00 87.06 102 HIS A CA 1
ATOM 805 C C . HIS A 1 102 ? 12.650 -9.488 -23.248 1.00 87.06 102 HIS A C 1
ATOM 807 O O . HIS A 1 102 ? 12.595 -10.687 -22.979 1.00 87.06 102 HIS A O 1
ATOM 813 N N . MET A 1 103 ? 13.539 -8.669 -22.683 1.00 89.44 103 MET A N 1
ATOM 814 C CA . MET A 1 103 ? 14.537 -9.133 -21.723 1.00 89.44 103 MET A CA 1
ATOM 815 C C . MET A 1 103 ? 13.908 -9.679 -20.432 1.00 89.44 103 MET A C 1
ATOM 817 O O . MET A 1 103 ? 14.467 -10.589 -19.826 1.00 89.44 103 MET A O 1
ATOM 821 N N . ILE A 1 104 ? 12.756 -9.148 -20.010 1.00 91.38 104 ILE A N 1
ATOM 822 C CA . ILE A 1 104 ? 12.007 -9.636 -18.840 1.00 91.38 104 ILE A CA 1
ATOM 823 C C . ILE A 1 104 ? 11.244 -10.930 -19.156 1.00 91.38 104 ILE A C 1
ATOM 825 O O . ILE A 1 104 ? 11.123 -11.778 -18.274 1.00 91.38 104 ILE A O 1
ATOM 829 N N . SER A 1 105 ? 10.732 -11.076 -20.383 1.00 87.81 105 SER A N 1
ATOM 830 C CA . SER A 1 105 ? 9.995 -12.270 -20.817 1.00 87.81 105 SER A CA 1
ATOM 831 C C . SER A 1 105 ? 10.933 -13.455 -21.042 1.00 87.81 105 SER A C 1
ATOM 833 O O . SER A 1 105 ? 10.920 -14.418 -20.281 1.00 87.81 105 SER A O 1
ATOM 835 N N . ASP A 1 106 ? 11.786 -13.346 -22.061 1.00 86.00 106 ASP A N 1
ATOM 836 C CA . ASP A 1 106 ? 12.588 -14.446 -22.611 1.00 86.00 106 ASP A CA 1
ATOM 837 C C . ASP A 1 106 ? 14.063 -14.043 -22.783 1.00 86.00 106 ASP A C 1
ATOM 839 O O . ASP A 1 106 ? 14.804 -14.596 -23.601 1.00 86.00 106 ASP A O 1
ATOM 843 N N . GLY A 1 107 ? 14.499 -13.033 -22.028 1.00 86.75 107 GLY A N 1
ATOM 844 C CA . GLY A 1 107 ? 15.881 -12.579 -22.013 1.00 86.75 107 GLY A CA 1
ATOM 845 C C . GLY A 1 107 ? 16.826 -13.558 -21.322 1.00 86.75 107 GLY A C 1
ATOM 846 O O . GLY A 1 107 ? 16.488 -14.240 -20.357 1.00 86.75 107 GLY A O 1
ATOM 847 N N . SER A 1 108 ? 18.074 -13.567 -21.777 1.00 88.25 108 SER A N 1
ATOM 848 C CA . SER A 1 108 ? 19.184 -14.310 -21.190 1.00 88.25 108 SER A CA 1
ATOM 849 C C . SER A 1 108 ? 20.335 -13.358 -20.876 1.00 88.25 108 SER A C 1
ATOM 851 O O . SER A 1 108 ? 20.896 -12.731 -21.774 1.00 88.25 108 SER A O 1
ATOM 853 N N . CYS A 1 109 ? 20.737 -13.321 -19.603 1.00 86.12 109 CYS A N 1
ATOM 854 C CA . CYS A 1 109 ? 21.889 -12.571 -19.093 1.00 86.12 109 CYS A CA 1
ATOM 855 C C . CYS A 1 109 ? 22.791 -13.490 -18.254 1.00 86.12 109 CYS A C 1
ATOM 857 O O . CYS A 1 109 ? 22.922 -13.327 -17.041 1.00 86.12 109 CYS A O 1
ATOM 859 N N . VAL A 1 110 ? 23.377 -14.508 -18.886 1.00 88.25 110 VAL A N 1
ATOM 860 C CA . VAL A 1 110 ? 24.263 -15.467 -18.207 1.00 88.25 110 VAL A CA 1
ATOM 861 C C . VAL A 1 110 ? 25.707 -14.976 -18.272 1.00 88.25 110 VAL A C 1
ATOM 863 O O . VAL A 1 110 ? 26.171 -14.532 -19.320 1.00 88.25 110 VAL A O 1
ATOM 866 N N . LYS A 1 111 ? 26.432 -15.086 -17.153 1.00 87.75 111 LYS A N 1
ATOM 867 C CA . LYS A 1 111 ? 27.856 -14.739 -17.074 1.00 87.75 111 LYS A CA 1
ATOM 868 C C . LYS A 1 111 ? 28.649 -15.448 -18.182 1.00 87.75 111 LYS A C 1
ATOM 870 O O . LYS A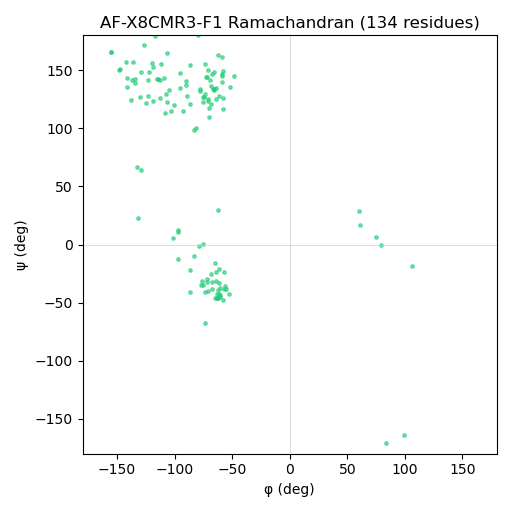 1 111 ? 28.439 -16.633 -18.430 1.00 87.75 111 LYS A O 1
ATOM 875 N N . ASP A 1 112 ? 29.539 -14.705 -18.838 1.00 86.94 112 ASP A N 1
ATOM 876 C CA . ASP A 1 112 ? 30.397 -15.176 -19.934 1.00 86.94 112 ASP A CA 1
ATOM 877 C C . ASP A 1 112 ? 29.634 -15.681 -21.183 1.00 86.94 112 ASP A C 1
ATOM 879 O O . ASP A 1 112 ? 30.212 -16.338 -22.049 1.00 86.94 112 ASP A O 1
ATOM 883 N N . LYS A 1 113 ? 28.340 -15.343 -21.318 1.00 83.69 113 LYS A N 1
ATOM 884 C CA . LYS A 1 113 ? 27.546 -15.538 -22.540 1.00 83.69 113 LYS A CA 1
ATOM 885 C C . LYS A 1 113 ? 27.036 -14.195 -23.079 1.00 83.69 113 LYS A C 1
ATOM 887 O O . LYS A 1 113 ? 26.842 -13.262 -22.301 1.00 83.69 113 LYS A O 1
ATOM 892 N N . PRO A 1 114 ? 26.793 -14.076 -24.397 1.00 84.06 114 PRO A N 1
ATOM 893 C CA . PRO A 1 114 ? 26.141 -12.897 -24.950 1.00 84.06 114 PRO A CA 1
ATOM 894 C C . PRO A 1 114 ? 24.759 -12.686 -24.327 1.00 84.06 114 PRO A C 1
ATOM 896 O O . PRO A 1 114 ? 24.007 -13.644 -24.135 1.00 84.06 114 PRO A O 1
ATOM 899 N N . VAL A 1 115 ? 24.428 -11.425 -24.053 1.00 83.44 115 VAL A N 1
ATOM 900 C CA . VAL A 1 115 ? 23.056 -11.028 -23.733 1.00 83.44 115 VAL A CA 1
ATOM 901 C C . VAL A 1 115 ? 22.204 -11.222 -24.982 1.00 83.44 115 VAL A C 1
ATOM 903 O O . VAL A 1 115 ? 22.616 -10.844 -26.080 1.00 83.44 115 VAL A O 1
ATOM 906 N N . GLY A 1 116 ? 21.036 -11.827 -24.821 1.00 83.31 116 GLY A N 1
ATOM 907 C CA . GLY A 1 116 ? 20.113 -12.065 -25.923 1.00 83.31 116 GLY A CA 1
ATOM 908 C C . GLY A 1 116 ? 18.683 -12.199 -25.431 1.00 83.31 116 GLY A C 1
ATOM 909 O O . GLY A 1 116 ? 18.453 -12.383 -24.241 1.00 83.31 116 GLY A O 1
ATOM 910 N N . TYR A 1 117 ? 17.739 -12.116 -26.356 1.00 82.19 117 TYR A N 1
ATOM 911 C CA . TYR A 1 117 ? 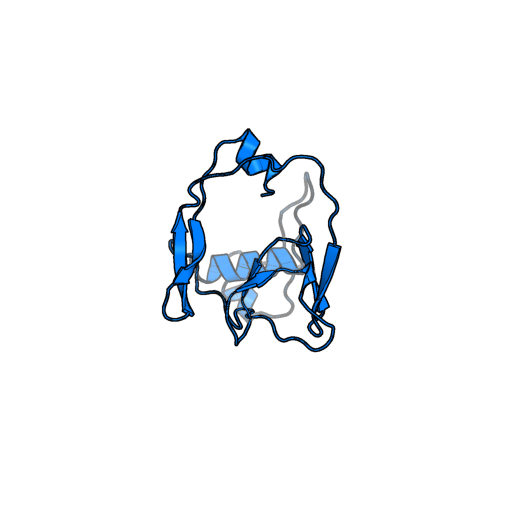16.321 -12.362 -26.125 1.00 82.19 117 TYR A CA 1
ATOM 912 C C . TYR A 1 117 ? 15.743 -13.071 -27.349 1.00 82.19 117 TYR A C 1
ATOM 914 O O . TYR A 1 117 ? 16.311 -12.989 -28.442 1.00 82.19 117 TYR A O 1
ATOM 922 N N . ALA A 1 118 ? 14.634 -13.776 -27.162 1.00 77.75 118 ALA A N 1
ATOM 923 C CA . ALA A 1 118 ? 13.871 -14.373 -28.247 1.00 77.75 118 ALA A CA 1
ATOM 924 C C . ALA A 1 118 ? 12.545 -13.624 -28.427 1.00 77.75 118 ALA A C 1
ATOM 926 O O . ALA A 1 118 ? 11.923 -13.194 -27.458 1.00 77.75 118 ALA A O 1
ATOM 927 N N . SER A 1 119 ? 12.111 -13.482 -29.676 1.00 75.06 119 SER A N 1
ATOM 928 C CA . SER A 1 119 ? 10.759 -13.061 -30.035 1.00 75.06 119 SER A CA 1
ATOM 929 C C . SER A 1 119 ? 10.330 -13.861 -31.257 1.00 75.06 119 SER A C 1
ATOM 931 O O . SER A 1 119 ? 11.116 -14.022 -32.189 1.00 75.06 119 SER A O 1
ATOM 933 N N . ALA A 1 120 ? 9.098 -14.368 -31.250 1.00 74.50 120 ALA A N 1
ATOM 934 C CA . ALA A 1 120 ? 8.485 -14.976 -32.432 1.00 74.50 120 ALA A CA 1
ATOM 935 C C . ALA A 1 120 ? 7.855 -13.928 -33.367 1.00 74.50 120 ALA A C 1
ATOM 937 O O . ALA A 1 120 ? 7.441 -14.267 -34.472 1.00 74.50 120 ALA A O 1
ATOM 938 N N . ASP A 1 121 ? 7.759 -12.676 -32.915 1.00 75.56 121 ASP A N 1
ATOM 939 C CA . ASP A 1 121 ? 7.114 -11.588 -33.640 1.00 75.56 121 ASP A CA 1
ATOM 940 C C . ASP A 1 121 ? 8.174 -10.669 -34.263 1.00 75.56 121 ASP A C 1
ATOM 942 O O . ASP A 1 121 ? 8.973 -10.038 -33.558 1.00 75.56 121 ASP A O 1
ATOM 946 N N . GLU A 1 122 ? 8.203 -10.637 -35.597 1.00 72.69 122 GLU A N 1
ATOM 947 C CA . GLU A 1 122 ? 9.190 -9.904 -36.396 1.00 72.69 122 GLU A CA 1
ATOM 948 C C . GLU A 1 122 ? 9.041 -8.383 -36.275 1.00 72.69 122 GLU A C 1
ATOM 950 O O . GLU A 1 122 ? 10.026 -7.661 -36.436 1.00 72.69 122 GLU A O 1
ATOM 955 N N . VAL A 1 123 ? 7.840 -7.889 -35.944 1.00 71.88 123 VAL A N 1
ATOM 956 C CA . VAL A 1 123 ? 7.588 -6.450 -35.769 1.00 71.88 123 VAL A CA 1
ATOM 957 C C . VAL A 1 123 ? 8.429 -5.908 -34.616 1.00 71.88 123 VAL A C 1
ATOM 959 O O . VAL A 1 123 ? 9.136 -4.915 -34.781 1.00 71.88 123 VAL A O 1
ATOM 962 N N . TYR A 1 124 ? 8.455 -6.612 -33.484 1.00 69.19 124 TYR A N 1
ATOM 963 C CA . TYR A 1 124 ? 9.224 -6.171 -32.321 1.00 69.19 124 TYR A CA 1
ATOM 964 C C . TYR A 1 124 ? 10.741 -6.306 -32.516 1.00 69.19 124 TYR A C 1
ATOM 966 O O . TYR A 1 124 ? 11.508 -5.495 -31.995 1.00 69.19 124 TYR A O 1
ATOM 974 N N . LEU A 1 125 ? 11.188 -7.281 -33.319 1.00 68.81 125 LEU A N 1
ATOM 975 C CA . LEU A 1 125 ? 12.601 -7.417 -33.698 1.00 68.81 125 LEU A CA 1
ATOM 976 C C . LEU A 1 125 ? 13.077 -6.268 -34.594 1.00 68.81 125 LEU A C 1
ATOM 978 O O . LEU A 1 125 ? 14.242 -5.890 -34.525 1.00 68.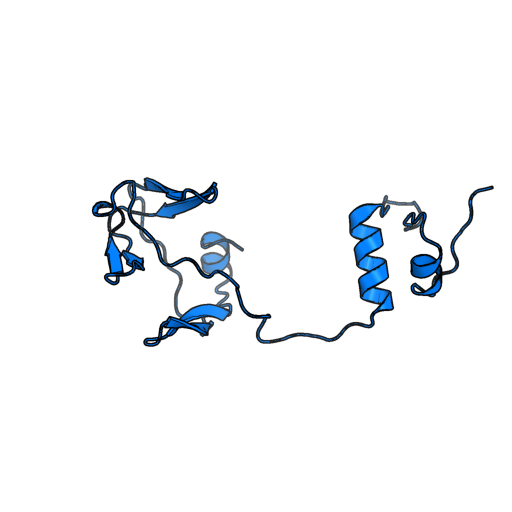81 125 LEU A O 1
ATOM 982 N N . ALA A 1 126 ? 12.200 -5.717 -35.436 1.00 68.81 126 ALA A N 1
ATOM 983 C CA . ALA A 1 126 ? 12.525 -4.572 -36.282 1.00 68.81 126 ALA A CA 1
ATOM 984 C C . ALA A 1 126 ? 12.550 -3.246 -35.497 1.00 68.81 126 ALA A C 1
ATOM 986 O O . ALA A 1 126 ? 13.317 -2.343 -35.836 1.00 68.81 126 ALA A O 1
ATOM 987 N N . GLU A 1 127 ? 11.727 -3.126 -34.451 1.00 71.31 127 GLU A N 1
ATOM 988 C CA . GLU A 1 127 ? 11.634 -1.929 -33.601 1.00 71.31 127 GLU A CA 1
ATOM 989 C C . GLU A 1 127 ? 12.821 -1.794 -32.638 1.00 71.31 127 GLU A C 1
ATOM 991 O O . GLU A 1 127 ? 13.307 -0.689 -32.368 1.00 71.31 127 GLU A O 1
ATOM 996 N N . VAL A 1 128 ? 13.341 -2.918 -32.149 1.00 68.94 128 VAL A N 1
ATOM 997 C CA . VAL A 1 128 ? 14.600 -2.957 -31.412 1.00 68.94 128 VAL A CA 1
ATOM 998 C C . VAL A 1 128 ? 15.718 -3.010 -32.447 1.00 68.94 128 VAL A C 1
ATOM 1000 O O . VAL A 1 128 ? 16.021 -4.074 -32.960 1.00 68.94 128 VAL A O 1
ATOM 1003 N N . GLY A 1 129 ? 16.345 -1.875 -32.771 1.00 59.00 129 GLY A N 1
ATOM 1004 C CA . GLY A 1 129 ? 17.395 -1.741 -33.804 1.00 59.00 129 GLY A CA 1
ATOM 1005 C C . GLY A 1 129 ? 18.704 -2.531 -33.583 1.00 59.00 129 GLY A C 1
ATOM 1006 O O . GLY A 1 129 ? 19.777 -2.087 -33.991 1.00 59.00 129 GLY A O 1
ATOM 1007 N N . ILE A 1 130 ? 18.646 -3.680 -32.911 1.00 57.75 130 ILE A N 1
ATOM 1008 C CA . ILE A 1 130 ? 19.712 -4.643 -32.674 1.00 57.75 130 ILE A CA 1
ATOM 1009 C C . ILE A 1 130 ? 19.516 -5.791 -33.667 1.00 57.75 130 ILE A C 1
ATOM 1011 O O . ILE A 1 130 ? 18.498 -6.472 -33.641 1.00 57.75 130 ILE A O 1
ATOM 1015 N N . SER A 1 131 ? 20.510 -6.030 -34.524 1.00 51.94 131 SER A N 1
ATOM 1016 C CA . SER A 1 131 ? 20.467 -7.114 -35.512 1.00 51.94 131 SER A CA 1
ATOM 1017 C C . SER A 1 131 ? 20.276 -8.480 -34.825 1.00 51.94 131 SER A C 1
ATOM 1019 O O . SER A 1 131 ? 21.149 -8.879 -34.038 1.00 51.94 131 SER A O 1
ATOM 1021 N N . PRO A 1 132 ? 19.166 -9.203 -35.076 1.00 54.16 132 PRO A N 1
ATOM 1022 C CA . PRO A 1 132 ? 18.942 -10.511 -34.479 1.00 54.16 132 PRO A CA 1
ATOM 1023 C C . PRO A 1 132 ? 19.983 -11.504 -35.006 1.00 54.16 132 PRO A C 1
ATOM 1025 O O . PRO A 1 132 ? 20.240 -11.594 -36.206 1.00 54.16 132 PRO A O 1
ATOM 1028 N N . ARG A 1 133 ? 20.597 -12.284 -34.108 1.00 57.62 133 ARG A N 1
ATOM 1029 C CA . ARG A 1 133 ? 21.363 -13.464 -34.525 1.00 57.62 133 ARG A CA 1
ATOM 1030 C C . ARG A 1 133 ? 20.377 -14.602 -34.744 1.00 57.62 133 ARG A C 1
ATOM 1032 O O . ARG A 1 133 ? 19.956 -15.237 -33.783 1.00 57.62 133 ARG A O 1
ATOM 1039 N N . THR A 1 134 ? 20.020 -14.861 -35.994 1.00 51.09 134 THR A N 1
ATOM 1040 C CA . THR A 1 134 ? 19.215 -16.031 -36.350 1.00 51.09 134 THR A CA 1
ATOM 1041 C C . THR A 1 134 ? 20.074 -17.284 -36.178 1.00 51.09 134 THR A C 1
ATOM 1043 O O . THR A 1 134 ? 21.108 -17.423 -36.833 1.00 51.09 134 THR A O 1
ATOM 1046 N N . SER A 1 135 ? 19.692 -18.186 -35.274 1.00 54.94 135 SER A N 1
ATOM 1047 C CA . SER A 1 135 ? 20.247 -19.541 -35.262 1.00 54.94 135 SER A CA 1
ATOM 1048 C C . SER A 1 135 ? 19.615 -20.328 -36.409 1.00 54.94 135 SER A C 1
ATOM 1050 O O . SER A 1 135 ? 18.388 -20.391 -36.480 1.00 54.94 135 SER A O 1
ATOM 1052 N N . ALA A 1 136 ? 20.453 -20.858 -37.301 1.00 37.59 136 ALA A N 1
ATOM 1053 C CA . ALA A 1 136 ? 20.057 -21.721 -38.414 1.00 37.59 136 ALA A CA 1
ATOM 1054 C C . ALA A 1 136 ? 19.469 -23.063 -37.952 1.00 37.59 136 ALA A C 1
ATOM 1056 O O . ALA A 1 136 ? 19.847 -23.518 -36.846 1.00 37.59 136 ALA A O 1
#

Organism: NCBI:txid1299334

Solvent-accessible surface area (backbone atoms only — not comparable to full-atom values): 9075 Å² total; per-residue (Å²): 141,50,74,71,52,34,56,73,72,65,62,58,59,73,40,82,42,68,49,99,84,70,44,86,40,80,41,68,49,86,81,74,78,87,89,73,93,70,72,67,46,80,47,75,45,97,87,73,51,72,51,75,42,39,47,79,44,69,42,50,31,91,91,41,76,41,33,49,70,75,63,55,95,87,66,64,68,72,68,82,92,68,80,79,80,70,94,80,78,80,91,72,57,68,40,58,54,54,46,51,53,34,45,72,73,52,36,42,84,50,89,101,49,78,72,48,62,62,74,95,51,67,68,62,53,65,56,27,88,61,86,78,83,78,81,130